Protein AF-A0A914F4P0-F1 (afdb_monomer_lite)

Structure (mmCIF, N/CA/C/O backbone):
data_AF-A0A914F4P0-F1
#
_entry.id   AF-A0A914F4P0-F1
#
loop_
_atom_site.group_PDB
_atom_site.id
_atom_site.type_symbol
_atom_site.label_atom_id
_atom_site.label_alt_id
_atom_site.label_comp_id
_atom_site.label_asym_id
_atom_site.label_entity_id
_atom_site.label_seq_id
_atom_site.pdbx_PDB_ins_code
_atom_site.Cartn_x
_atom_site.Cartn_y
_atom_site.Cartn_z
_atom_site.occupancy
_atom_site.B_iso_or_equiv
_atom_site.auth_seq_id
_atom_site.auth_comp_id
_atom_site.auth_asym_id
_atom_site.auth_atom_id
_atom_site.pdbx_PDB_model_num
ATOM 1 N N . MET A 1 1 ? 55.898 -27.114 -26.025 1.00 49.62 1 MET A N 1
ATOM 2 C CA . MET A 1 1 ? 55.508 -25.978 -25.161 1.00 49.62 1 MET A CA 1
ATOM 3 C C . MET A 1 1 ? 54.657 -25.018 -25.985 1.00 49.62 1 MET A C 1
ATOM 5 O O . MET A 1 1 ? 54.985 -24.836 -27.149 1.00 49.62 1 MET A O 1
ATOM 9 N N . ASN A 1 2 ? 53.605 -24.449 -25.381 1.00 44.84 2 ASN A N 1
ATOM 10 C CA . ASN A 1 2 ? 52.835 -23.261 -25.813 1.00 44.84 2 ASN A CA 1
ATOM 11 C C . ASN A 1 2 ? 51.357 -23.479 -26.212 1.00 44.84 2 ASN A C 1
ATOM 13 O O . ASN A 1 2 ? 50.934 -23.327 -27.352 1.00 44.84 2 ASN A O 1
ATOM 17 N N . SER A 1 3 ? 50.579 -23.814 -25.178 1.00 50.69 3 SER A N 1
ATOM 18 C CA . SER A 1 3 ? 49.485 -22.977 -24.652 1.00 50.69 3 SER A CA 1
ATOM 19 C C . SER A 1 3 ? 48.343 -22.584 -25.594 1.00 50.69 3 SER A C 1
ATOM 21 O O . SER A 1 3 ? 48.181 -21.426 -25.973 1.00 50.69 3 SER A O 1
ATOM 23 N N . ARG A 1 4 ? 47.445 -23.541 -25.844 1.00 62.34 4 ARG A N 1
ATOM 24 C CA . ARG A 1 4 ? 46.063 -23.278 -26.270 1.00 62.34 4 ARG A CA 1
ATOM 25 C C . ARG A 1 4 ? 45.246 -22.724 -25.101 1.00 62.34 4 ARG A C 1
ATOM 27 O O . ARG A 1 4 ? 44.549 -23.479 -24.435 1.00 62.34 4 ARG A O 1
ATOM 34 N N . LEU A 1 5 ? 45.294 -21.421 -24.857 1.00 58.06 5 LEU A N 1
ATOM 35 C CA . LEU A 1 5 ? 44.332 -20.766 -23.967 1.00 58.06 5 LEU A CA 1
ATOM 36 C C . LEU A 1 5 ? 43.845 -19.472 -24.614 1.00 58.06 5 LEU A C 1
ATOM 38 O O . LEU A 1 5 ? 44.157 -18.365 -24.191 1.00 58.06 5 LEU A O 1
ATOM 42 N N . ALA A 1 6 ? 43.051 -19.637 -25.672 1.00 58.59 6 ALA A N 1
ATOM 43 C CA . ALA A 1 6 ? 42.149 -18.591 -26.119 1.00 58.59 6 ALA A CA 1
ATOM 44 C C . ALA A 1 6 ? 41.120 -18.375 -25.001 1.00 58.59 6 ALA A C 1
ATOM 46 O O . ALA A 1 6 ? 40.182 -19.159 -24.842 1.00 58.59 6 ALA A O 1
ATOM 47 N N . LEU A 1 7 ? 41.343 -17.339 -24.193 1.00 57.91 7 LEU A N 1
ATOM 48 C CA . LEU A 1 7 ? 40.435 -16.872 -23.155 1.00 57.91 7 LEU A CA 1
ATOM 49 C C . LEU A 1 7 ? 39.109 -16.465 -23.819 1.00 57.91 7 LEU A C 1
ATOM 51 O O . LEU A 1 7 ? 38.919 -15.322 -24.234 1.00 57.91 7 LEU A O 1
ATOM 55 N N . ARG A 1 8 ? 38.189 -17.424 -23.969 1.00 57.84 8 ARG A N 1
ATOM 56 C CA . ARG A 1 8 ? 36.806 -17.156 -24.364 1.00 57.84 8 ARG A CA 1
ATOM 57 C C . ARG A 1 8 ? 36.180 -16.304 -23.265 1.00 57.84 8 ARG A C 1
ATOM 59 O O . ARG A 1 8 ? 35.688 -16.831 -22.273 1.00 57.84 8 ARG A O 1
ATOM 66 N N . ARG A 1 9 ? 36.163 -14.983 -23.463 1.00 58.06 9 ARG A N 1
ATOM 67 C CA . ARG A 1 9 ? 35.166 -14.112 -22.837 1.00 58.06 9 ARG A CA 1
ATOM 68 C C . ARG A 1 9 ? 33.803 -14.706 -23.188 1.00 58.06 9 ARG A C 1
ATOM 70 O O . ARG A 1 9 ? 33.377 -14.627 -24.338 1.00 58.06 9 ARG A O 1
ATOM 77 N N . GLN A 1 10 ? 33.146 -15.352 -22.230 1.00 52.41 10 GLN A N 1
ATOM 78 C CA . GLN A 1 10 ? 31.729 -15.659 -22.354 1.00 52.41 10 GLN A CA 1
ATOM 79 C C . GLN A 1 10 ? 30.998 -14.315 -22.346 1.00 52.41 10 GLN A C 1
ATOM 81 O O . GLN A 1 10 ? 30.637 -13.799 -21.294 1.00 52.41 10 GLN A O 1
ATOM 86 N N . LEU A 1 11 ? 30.815 -13.715 -23.527 1.00 53.78 11 LEU A N 1
ATOM 87 C CA . LEU A 1 11 ? 29.726 -12.767 -23.713 1.00 53.78 11 LEU A CA 1
ATOM 88 C C . LEU A 1 11 ? 28.470 -13.498 -23.243 1.00 53.78 11 LEU A C 1
ATOM 90 O O . LEU A 1 11 ? 28.203 -14.602 -23.729 1.00 53.78 11 LEU A O 1
ATOM 94 N N . ALA A 1 12 ? 27.739 -12.916 -22.291 1.00 56.47 12 ALA A N 1
ATOM 95 C CA . ALA A 1 12 ? 26.400 -13.369 -21.958 1.00 56.47 12 ALA A CA 1
ATOM 96 C C . ALA A 1 12 ? 25.636 -13.465 -23.280 1.00 56.47 12 ALA A C 1
ATOM 98 O O . ALA A 1 12 ? 25.359 -12.453 -23.925 1.00 56.47 12 ALA A O 1
ATOM 99 N N . LYS A 1 13 ? 25.420 -14.694 -23.759 1.00 52.34 13 LYS A N 1
ATOM 100 C CA . LYS A 1 13 ? 24.698 -14.912 -25.003 1.00 52.34 13 LYS A CA 1
ATOM 101 C C . LYS A 1 13 ? 23.307 -14.354 -24.751 1.00 52.34 13 LYS A C 1
ATOM 103 O O . LYS A 1 13 ? 22.617 -14.849 -23.864 1.00 52.34 13 LYS A O 1
ATOM 108 N N . PHE A 1 14 ? 22.923 -13.325 -25.501 1.00 57.78 14 PHE A N 1
ATOM 109 C CA . PHE A 1 14 ? 21.533 -12.912 -25.618 1.00 57.78 14 PHE A CA 1
ATOM 110 C C . PHE A 1 14 ? 20.800 -14.120 -26.211 1.00 57.78 14 PHE A C 1
ATOM 112 O O . PHE A 1 14 ? 20.841 -14.357 -27.417 1.00 57.78 14 PHE A O 1
ATOM 119 N N . GLN A 1 15 ? 20.269 -14.989 -25.352 1.00 56.91 15 GLN A N 1
ATOM 120 C CA . GLN A 1 15 ? 19.452 -16.100 -25.804 1.00 56.91 15 GLN A CA 1
ATOM 121 C C . GLN A 1 15 ? 18.142 -15.470 -26.259 1.00 56.91 15 GLN A C 1
ATOM 123 O O . GLN A 1 15 ? 17.414 -14.905 -25.444 1.00 56.91 15 GLN A O 1
ATOM 128 N N . GLY A 1 16 ? 17.899 -15.481 -27.571 1.00 59.16 16 GLY A N 1
ATOM 129 C CA . GLY A 1 16 ? 16.619 -15.065 -28.126 1.00 59.16 16 GLY A CA 1
ATOM 130 C C . GLY A 1 16 ? 15.507 -15.819 -27.407 1.00 59.16 16 GLY A C 1
ATOM 131 O O . GLY A 1 16 ? 15.578 -17.037 -27.249 1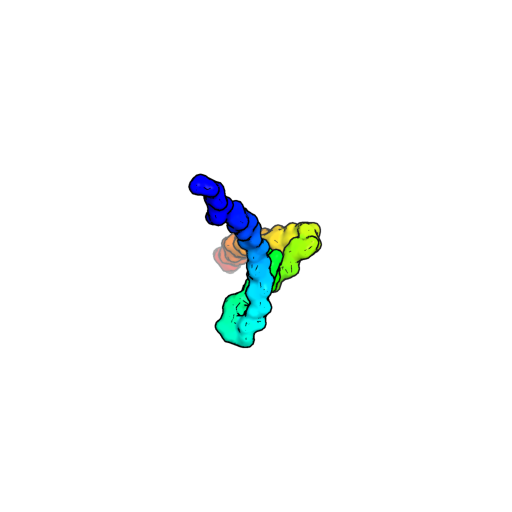.00 59.16 16 GLY A O 1
ATOM 132 N N . GLN A 1 17 ? 14.530 -15.074 -26.908 1.00 60.81 17 GLN A N 1
ATOM 133 C CA . GLN A 1 17 ? 13.379 -15.604 -26.195 1.00 60.81 17 GLN A CA 1
ATOM 134 C C . GLN A 1 17 ? 12.682 -16.659 -27.066 1.00 60.81 17 GLN A C 1
ATOM 136 O O . GLN A 1 17 ? 12.258 -16.363 -28.182 1.00 60.81 17 GLN A O 1
ATOM 141 N N . THR A 1 18 ? 12.605 -17.903 -26.593 1.00 64.00 18 THR A N 1
ATOM 142 C CA . THR A 1 18 ? 11.874 -18.965 -27.297 1.00 64.00 18 THR A CA 1
ATOM 143 C C . THR A 1 18 ? 10.379 -18.870 -26.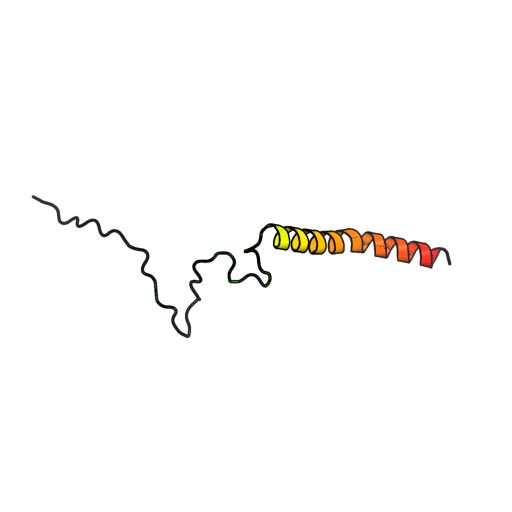965 1.00 64.00 18 THR A C 1
ATOM 145 O O . THR A 1 18 ? 10.040 -18.419 -25.868 1.00 64.00 18 THR A O 1
ATOM 148 N N . PRO A 1 19 ? 9.461 -19.307 -27.854 1.00 62.91 19 PRO A N 1
ATOM 149 C CA . PRO A 1 19 ? 8.012 -19.211 -27.616 1.00 62.91 19 PRO A CA 1
ATOM 150 C C . PRO A 1 19 ? 7.532 -19.912 -26.336 1.00 62.91 19 PRO A C 1
ATOM 152 O O . PRO A 1 19 ? 6.471 -19.595 -25.812 1.00 62.91 19 PRO A O 1
ATOM 155 N N . THR A 1 20 ? 8.321 -20.864 -25.836 1.00 66.69 20 THR A N 1
ATOM 156 C CA . THR A 1 20 ? 8.039 -21.679 -24.649 1.00 66.69 20 THR A CA 1
ATOM 157 C C . THR A 1 20 ? 9.091 -21.511 -23.543 1.00 66.69 20 THR A C 1
ATOM 159 O O . THR A 1 20 ? 9.110 -22.290 -22.593 1.00 66.69 20 THR A O 1
ATOM 162 N N . GLY A 1 21 ? 10.008 -20.547 -23.672 1.00 59.00 21 GLY A N 1
ATOM 163 C CA . GLY A 1 21 ? 11.093 -20.312 -22.717 1.00 59.00 21 GLY A CA 1
ATOM 164 C C . GLY A 1 21 ? 10.763 -19.239 -21.686 1.00 59.00 21 GLY A C 1
ATOM 165 O O . GLY A 1 21 ? 9.912 -18.377 -21.904 1.00 59.00 21 GLY A O 1
ATOM 166 N N . PHE A 1 22 ? 11.478 -19.249 -20.559 1.00 63.75 22 PHE A N 1
ATOM 167 C CA . PHE A 1 22 ? 11.417 -18.135 -19.617 1.00 63.75 22 PHE A CA 1
ATOM 168 C C . PHE A 1 22 ? 11.870 -16.849 -20.315 1.00 63.75 22 PHE A C 1
ATOM 170 O O . PHE A 1 22 ? 12.972 -16.773 -20.855 1.00 63.75 22 PHE A O 1
ATOM 177 N N . VAL A 1 23 ? 11.017 -15.823 -20.280 1.00 60.94 23 VAL A N 1
ATOM 178 C CA . VAL A 1 23 ? 11.342 -14.490 -20.792 1.00 60.94 23 VAL A CA 1
ATOM 179 C C . VAL A 1 23 ? 12.514 -13.935 -19.990 1.00 60.94 23 VAL A C 1
ATOM 181 O O . VAL A 1 23 ? 12.348 -13.522 -18.842 1.00 60.94 23 VAL A O 1
ATOM 184 N N . HIS A 1 24 ? 13.720 -13.924 -20.546 1.00 59.75 24 HIS A N 1
ATOM 185 C CA . HIS A 1 24 ? 14.838 -13.203 -19.944 1.00 59.75 24 HIS A CA 1
ATOM 186 C C . HIS A 1 24 ? 14.664 -11.703 -20.204 1.00 59.75 24 HIS A C 1
ATOM 188 O O . HIS A 1 24 ? 15.445 -11.084 -20.919 1.00 59.75 24 HIS A O 1
ATOM 194 N N . ASP A 1 25 ? 13.625 -11.108 -19.615 1.00 58.72 25 ASP A N 1
ATOM 195 C CA . ASP A 1 25 ? 13.532 -9.661 -19.497 1.00 58.72 25 ASP A CA 1
ATOM 196 C C . ASP A 1 25 ? 14.731 -9.229 -18.660 1.00 58.72 25 ASP A C 1
ATOM 198 O O . ASP A 1 25 ? 14.783 -9.500 -17.458 1.00 58.72 25 ASP A O 1
ATOM 202 N N . GLY A 1 26 ? 15.710 -8.578 -19.289 1.00 55.81 26 GLY A N 1
ATOM 203 C CA . GLY A 1 26 ? 16.906 -8.011 -18.653 1.00 55.81 26 GLY A CA 1
ATOM 204 C C . GLY A 1 26 ? 16.613 -6.881 -17.655 1.00 55.81 26 GLY A C 1
ATOM 205 O O . GLY A 1 26 ? 17.451 -6.015 -17.434 1.00 55.81 26 GLY A O 1
ATOM 206 N N . TRP A 1 27 ? 15.417 -6.866 -17.070 1.00 56.94 27 TRP A N 1
ATOM 207 C CA . TRP A 1 27 ? 14.879 -5.833 -16.209 1.00 56.94 27 TRP A CA 1
ATOM 208 C C . TRP A 1 27 ? 14.253 -6.511 -14.993 1.00 56.94 27 TRP A C 1
ATOM 210 O O . TRP A 1 27 ? 13.200 -7.144 -15.091 1.00 56.94 27 TRP A O 1
ATOM 220 N N . ALA A 1 28 ? 14.879 -6.337 -13.825 1.00 66.75 28 ALA A N 1
ATOM 221 C CA . ALA A 1 28 ? 14.414 -6.847 -12.527 1.00 66.75 28 ALA A CA 1
ATOM 222 C C . ALA A 1 28 ? 12.968 -6.434 -12.168 1.00 66.75 28 ALA A C 1
ATOM 224 O O . ALA A 1 28 ? 12.379 -6.938 -11.220 1.00 66.75 28 ALA A O 1
ATOM 225 N N . THR A 1 29 ? 12.389 -5.515 -12.935 1.00 72.38 29 THR A N 1
ATOM 226 C CA . THR A 1 29 ? 11.122 -4.847 -12.674 1.00 72.38 29 THR A CA 1
ATOM 227 C C . THR A 1 29 ? 10.027 -5.177 -13.692 1.00 72.38 29 THR A C 1
ATOM 229 O O . THR A 1 29 ? 8.880 -4.802 -13.470 1.00 72.38 29 THR A O 1
ATOM 232 N N . SER A 1 30 ? 10.341 -5.909 -14.772 1.00 71.31 30 SER A N 1
ATOM 233 C CA . SER A 1 30 ? 9.401 -6.203 -15.876 1.00 71.31 30 SER A CA 1
ATOM 234 C C . SER A 1 30 ? 8.205 -7.069 -15.458 1.00 71.31 30 SER A C 1
ATOM 236 O O . SER A 1 30 ? 7.139 -7.022 -16.060 1.00 71.31 30 SER A O 1
ATOM 238 N N . ARG A 1 31 ? 8.364 -7.850 -14.385 1.00 79.38 31 ARG A N 1
ATOM 239 C CA . ARG A 1 31 ? 7.351 -8.797 -13.890 1.00 79.38 31 ARG A CA 1
ATOM 240 C C . ARG A 1 31 ? 6.453 -8.233 -12.793 1.00 79.38 31 ARG A C 1
ATOM 242 O O . ARG A 1 31 ? 5.567 -8.937 -12.315 1.00 79.38 31 ARG A O 1
ATOM 249 N N . LEU A 1 32 ? 6.710 -7.010 -12.332 1.00 86.19 32 LEU A N 1
ATOM 250 C CA . LEU A 1 32 ? 5.920 -6.420 -11.258 1.00 86.19 32 LEU A CA 1
ATOM 251 C C . LEU A 1 32 ? 4.581 -5.928 -11.827 1.00 86.19 32 LEU A C 1
ATOM 253 O O . LEU A 1 32 ? 4.578 -5.249 -12.854 1.00 86.19 32 LEU A O 1
ATOM 257 N N . PRO A 1 33 ? 3.446 -6.172 -11.146 1.00 88.88 33 PRO A N 1
ATOM 258 C CA . PRO A 1 33 ? 2.136 -5.675 -11.577 1.00 88.88 33 PRO A CA 1
ATOM 259 C C . PRO A 1 33 ? 1.975 -4.156 -11.363 1.00 88.88 33 PRO A C 1
ATOM 261 O O . PRO A 1 33 ? 0.875 -3.615 -11.437 1.00 88.88 33 PRO A O 1
ATOM 264 N N . PHE A 1 34 ? 3.067 -3.449 -11.071 1.00 88.88 34 PHE A N 1
ATOM 265 C CA . PHE A 1 34 ? 3.117 -2.011 -10.875 1.00 88.88 34 PHE A CA 1
ATOM 266 C C . PHE A 1 34 ? 4.410 -1.441 -11.461 1.00 88.88 34 PHE A C 1
ATOM 268 O O . PHE A 1 34 ? 5.480 -2.044 -11.409 1.00 88.88 34 PHE A O 1
ATOM 275 N N . ASN A 1 35 ? 4.307 -0.236 -12.016 1.00 88.69 35 ASN A N 1
ATOM 276 C CA . ASN A 1 35 ? 5.431 0.447 -12.640 1.00 88.69 35 ASN A CA 1
ATOM 277 C C . ASN A 1 35 ? 6.354 1.070 -11.579 1.00 88.69 35 ASN A C 1
ATOM 279 O O . ASN A 1 35 ? 5.901 1.838 -10.730 1.00 88.69 35 ASN A O 1
ATOM 283 N N . VAL A 1 36 ? 7.652 0.783 -11.679 1.00 89.81 36 VAL A N 1
ATOM 284 C CA . VAL A 1 36 ? 8.704 1.284 -10.775 1.00 89.81 36 VAL A CA 1
ATOM 285 C C . VAL A 1 36 ? 9.719 2.209 -11.460 1.00 89.81 36 VAL A C 1
ATOM 287 O O . VAL A 1 36 ? 10.687 2.639 -10.839 1.00 89.81 36 VAL A O 1
ATOM 290 N N . ARG A 1 37 ? 9.517 2.542 -12.743 1.00 89.38 37 ARG A N 1
ATOM 291 C CA . ARG A 1 37 ? 10.434 3.390 -13.527 1.00 89.38 37 ARG A CA 1
ATOM 292 C C . ARG A 1 37 ? 10.509 4.819 -12.985 1.00 89.38 37 ARG A C 1
ATOM 294 O O . ARG A 1 37 ? 11.568 5.436 -13.030 1.00 89.38 37 ARG A O 1
ATOM 301 N N . ASN A 1 38 ? 9.398 5.349 -12.471 1.00 92.94 38 ASN A N 1
ATOM 302 C CA . ASN A 1 38 ? 9.360 6.645 -11.798 1.00 92.94 38 ASN A CA 1
ATOM 303 C C . ASN A 1 38 ? 9.376 6.438 -10.278 1.00 92.94 38 ASN A C 1
ATOM 305 O O . ASN A 1 38 ? 8.366 6.044 -9.693 1.00 92.94 38 ASN A O 1
ATOM 309 N N . LYS A 1 39 ? 10.511 6.758 -9.643 1.00 92.94 39 LYS A N 1
ATOM 310 C CA . LYS A 1 39 ? 10.725 6.572 -8.200 1.00 92.94 39 LYS A CA 1
ATOM 311 C C . LYS A 1 39 ? 9.706 7.301 -7.321 1.00 92.94 39 LYS A C 1
ATOM 313 O O . LYS A 1 39 ? 9.304 6.762 -6.298 1.00 92.94 39 LYS A O 1
ATOM 318 N N . TRP A 1 40 ? 9.250 8.487 -7.728 1.00 96.69 40 TRP A N 1
ATOM 319 C CA . TRP A 1 40 ? 8.290 9.275 -6.952 1.00 96.69 40 TRP A CA 1
ATOM 320 C C . TRP A 1 40 ? 6.880 8.708 -7.064 1.00 96.69 40 TRP A C 1
ATOM 322 O O . TRP A 1 40 ? 6.206 8.521 -6.056 1.00 96.69 40 TRP A O 1
ATOM 332 N N . ALA A 1 41 ? 6.459 8.356 -8.281 1.00 95.12 41 ALA A N 1
ATOM 333 C CA . ALA A 1 41 ? 5.173 7.695 -8.488 1.00 95.12 41 ALA A CA 1
ATOM 334 C C . ALA A 1 41 ? 5.120 6.333 -7.776 1.00 95.12 41 ALA A C 1
ATOM 336 O O . ALA A 1 41 ? 4.090 5.973 -7.207 1.00 95.12 41 ALA A O 1
ATOM 337 N N . PHE A 1 42 ? 6.233 5.595 -7.775 1.00 95.25 42 PHE A N 1
ATOM 338 C CA . PHE A 1 42 ? 6.354 4.347 -7.032 1.00 95.25 42 PHE A CA 1
ATOM 339 C C . PHE A 1 42 ? 6.273 4.570 -5.519 1.00 95.25 42 PHE A C 1
ATOM 341 O O . PHE A 1 42 ? 5.479 3.900 -4.867 1.00 95.25 42 PHE A O 1
ATOM 348 N N . ALA A 1 43 ? 7.013 5.540 -4.974 1.00 96.94 43 ALA A N 1
ATOM 349 C CA . ALA A 1 43 ? 6.971 5.861 -3.549 1.00 96.94 43 ALA A CA 1
ATOM 350 C C . ALA A 1 43 ? 5.550 6.215 -3.088 1.00 96.94 43 ALA A C 1
ATOM 352 O O . ALA A 1 43 ? 5.084 5.678 -2.090 1.00 96.94 43 ALA A O 1
ATOM 353 N N . ILE A 1 44 ? 4.822 7.034 -3.854 1.00 97.56 44 ILE A N 1
ATOM 354 C CA . ILE A 1 44 ? 3.427 7.376 -3.541 1.00 97.56 44 ILE A CA 1
ATOM 355 C C . ILE A 1 44 ? 2.548 6.118 -3.516 1.00 97.56 44 ILE A C 1
ATOM 357 O O . ILE A 1 44 ? 1.813 5.903 -2.554 1.00 97.56 44 ILE A O 1
ATOM 361 N N . LYS A 1 45 ? 2.637 5.261 -4.542 1.00 96.19 45 LYS A N 1
ATOM 362 C CA . LYS A 1 45 ? 1.855 4.013 -4.612 1.00 96.19 45 LYS A CA 1
ATOM 363 C C . LYS A 1 45 ? 2.178 3.070 -3.453 1.00 96.19 45 LYS A C 1
ATOM 365 O O . LYS A 1 45 ? 1.259 2.524 -2.850 1.00 96.19 45 LYS A O 1
ATOM 370 N N . ALA A 1 46 ? 3.460 2.900 -3.139 1.00 96.50 46 ALA A N 1
ATOM 371 C CA . ALA A 1 46 ? 3.918 2.039 -2.056 1.00 96.50 46 ALA A CA 1
ATOM 372 C C . ALA A 1 46 ? 3.429 2.553 -0.694 1.00 96.50 46 ALA A C 1
ATOM 374 O O . ALA A 1 46 ? 2.863 1.785 0.083 1.00 96.50 46 ALA A O 1
ATOM 375 N N . THR A 1 47 ? 3.569 3.857 -0.435 1.00 98.06 47 THR A N 1
ATOM 376 C CA . THR A 1 47 ? 3.094 4.487 0.802 1.00 98.06 47 THR A CA 1
ATOM 377 C C . THR A 1 47 ? 1.586 4.352 0.956 1.00 98.06 47 THR A C 1
ATOM 379 O O . THR A 1 47 ? 1.137 3.964 2.026 1.00 98.06 47 THR A O 1
ATOM 382 N N . LEU A 1 48 ? 0.797 4.610 -0.093 1.00 97.75 48 LEU A N 1
ATOM 383 C CA . LEU A 1 48 ? -0.661 4.458 -0.030 1.00 97.75 48 LEU A CA 1
ATOM 384 C C . LEU A 1 48 ? -1.073 3.011 0.256 1.00 97.75 48 LEU A C 1
ATOM 386 O O . LEU A 1 48 ? -1.903 2.774 1.129 1.00 97.75 48 LEU A O 1
ATOM 390 N N . PHE A 1 49 ? -0.470 2.047 -0.442 1.00 97.06 49 PHE A N 1
ATOM 391 C CA . PHE A 1 49 ? -0.761 0.629 -0.241 1.00 97.06 49 PHE A CA 1
ATOM 392 C C . PHE A 1 49 ? -0.493 0.190 1.207 1.00 97.06 49 PHE A C 1
ATOM 394 O O . PHE A 1 49 ? -1.342 -0.441 1.836 1.00 97.06 49 PHE A O 1
ATOM 401 N N . LEU A 1 50 ? 0.659 0.579 1.761 1.00 97.75 50 LEU A N 1
ATOM 402 C CA . LEU A 1 50 ? 1.032 0.246 3.135 1.00 97.75 50 LEU A CA 1
ATOM 403 C C . LEU A 1 50 ? 0.199 1.010 4.169 1.00 97.75 50 LEU A C 1
ATOM 405 O O . LEU A 1 50 ? -0.231 0.415 5.153 1.00 97.75 50 LEU A O 1
ATOM 409 N N . ALA A 1 51 ? -0.064 2.299 3.946 1.00 98.12 51 ALA A N 1
ATOM 410 C CA . ALA A 1 51 ? -0.848 3.126 4.858 1.00 98.12 51 ALA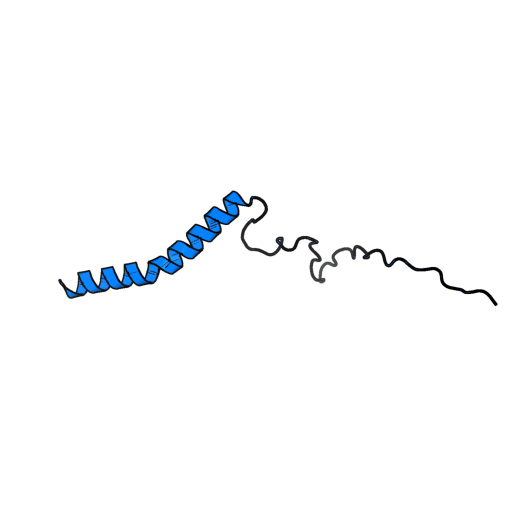 A CA 1
ATOM 411 C C . ALA A 1 51 ? -2.276 2.593 5.011 1.00 98.12 51 ALA A C 1
ATOM 413 O O . ALA A 1 51 ? -2.764 2.497 6.134 1.00 98.12 51 ALA A O 1
ATOM 414 N N . ILE A 1 52 ? -2.917 2.178 3.912 1.00 97.81 52 ILE A N 1
ATOM 415 C CA . ILE A 1 52 ? -4.262 1.586 3.949 1.00 97.81 52 ILE A CA 1
ATOM 416 C C . ILE A 1 52 ? -4.258 0.294 4.773 1.00 97.81 52 ILE A C 1
ATOM 418 O O . ILE A 1 52 ? -5.087 0.141 5.668 1.00 97.81 52 ILE A O 1
ATOM 422 N N . GLY A 1 53 ? -3.310 -0.615 4.519 1.00 96.38 53 GLY A N 1
ATOM 423 C CA . GLY A 1 53 ? -3.198 -1.864 5.279 1.00 96.38 53 GLY A CA 1
ATOM 424 C C . GLY A 1 53 ? -2.899 -1.635 6.763 1.00 96.38 53 GLY A C 1
ATOM 425 O O . GLY A 1 53 ? -3.469 -2.310 7.617 1.00 96.38 53 GLY A O 1
ATOM 426 N N . PHE A 1 54 ? -2.057 -0.648 7.077 1.00 97.62 54 PHE A N 1
ATOM 427 C CA . PHE A 1 54 ? -1.719 -0.286 8.452 1.00 97.62 54 PHE A CA 1
ATOM 428 C C . PHE A 1 54 ? -2.904 0.340 9.201 1.00 97.62 54 PHE A C 1
ATOM 430 O O . PHE A 1 54 ? -3.122 0.017 10.364 1.00 97.62 54 PHE A O 1
ATOM 437 N N . TRP A 1 55 ? -3.685 1.210 8.549 1.00 97.62 55 TRP A N 1
ATOM 438 C CA . TRP A 1 55 ? -4.824 1.903 9.170 1.00 97.62 55 TRP A CA 1
ATOM 439 C C . TRP A 1 55 ? -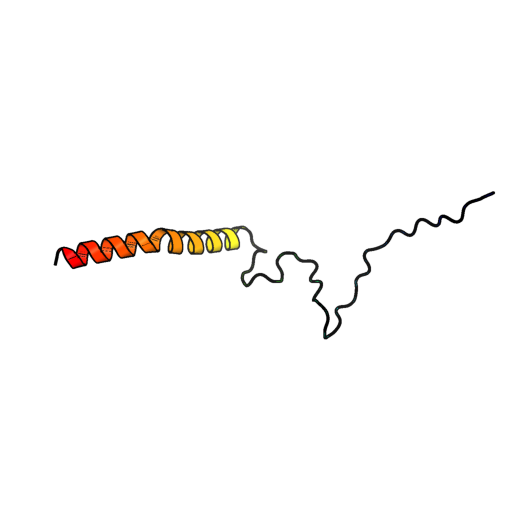6.074 1.027 9.299 1.00 97.62 55 TRP A C 1
ATOM 441 O O . TRP A 1 55 ? -6.879 1.252 10.203 1.00 97.62 55 TRP A O 1
ATOM 451 N N . ALA A 1 56 ? -6.235 0.022 8.433 1.00 97.31 56 ALA A N 1
ATOM 452 C CA . ALA A 1 56 ? -7.400 -0.861 8.404 1.00 97.31 56 ALA A CA 1
ATOM 453 C C . ALA A 1 56 ? -7.840 -1.400 9.785 1.00 97.31 56 ALA A C 1
ATOM 455 O O . ALA A 1 56 ? -9.009 -1.207 10.130 1.00 97.31 56 ALA A O 1
ATOM 456 N N . PRO A 1 57 ? -6.973 -2.020 10.616 1.00 97.50 57 PRO A N 1
ATOM 457 C CA . PRO A 1 57 ? -7.401 -2.533 11.918 1.00 97.50 57 PRO A CA 1
ATOM 458 C C . PRO A 1 57 ? -7.890 -1.436 12.873 1.00 97.50 57 PRO A C 1
ATOM 460 O O . PRO A 1 57 ? -8.850 -1.664 13.604 1.00 97.50 57 PRO A O 1
ATOM 463 N N . PHE A 1 58 ? -7.295 -0.240 12.854 1.00 97.38 58 PHE A N 1
ATOM 464 C CA . PHE A 1 58 ? -7.705 0.865 13.731 1.00 97.38 58 PHE A CA 1
ATOM 465 C C . PHE A 1 58 ? -9.097 1.385 13.374 1.00 97.38 58 PHE A C 1
ATOM 467 O O . PHE A 1 58 ? -9.923 1.580 14.263 1.00 97.38 58 PHE A O 1
ATOM 474 N N . ILE A 1 59 ? -9.38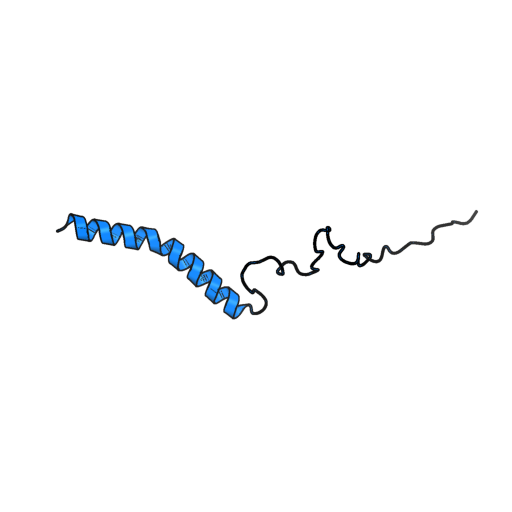0 1.526 12.076 1.00 97.12 59 ILE A N 1
ATOM 475 C CA . ILE A 1 59 ? -10.707 1.916 11.580 1.00 97.12 59 ILE A CA 1
ATOM 476 C C . ILE A 1 59 ? -11.753 0.874 11.990 1.00 97.12 59 ILE A C 1
ATOM 478 O O . ILE A 1 59 ? -12.844 1.227 12.437 1.00 97.12 59 ILE A O 1
ATOM 482 N N . VAL A 1 60 ? -11.421 -0.417 11.878 1.00 97.75 60 VAL A N 1
ATOM 483 C CA . VAL A 1 60 ? -12.314 -1.504 12.304 1.00 97.75 60 VAL A CA 1
ATOM 484 C C . VAL A 1 60 ? -12.581 -1.436 13.806 1.00 97.75 60 VAL A C 1
ATOM 486 O O . VAL A 1 60 ? -13.737 -1.526 14.212 1.00 97.75 60 VAL A O 1
ATOM 489 N N . VAL A 1 61 ? -11.551 -1.251 14.635 1.00 97.6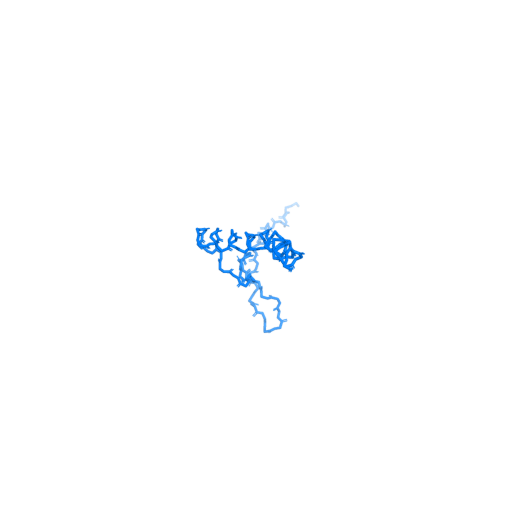9 61 VAL A N 1
ATOM 490 C CA . VAL A 1 61 ? -11.714 -1.123 16.092 1.00 97.69 61 VAL A CA 1
ATOM 491 C C . VAL A 1 61 ? -12.591 0.075 16.442 1.00 97.69 61 VAL A C 1
ATOM 493 O O . VAL A 1 61 ? -13.535 -0.071 17.214 1.00 97.69 61 VAL A O 1
ATOM 496 N N . GLU A 1 62 ? -12.333 1.238 15.847 1.00 96.50 62 GLU A N 1
ATOM 497 C CA . GLU A 1 62 ? -13.138 2.437 16.071 1.00 96.50 62 GLU A CA 1
ATOM 498 C C . GLU A 1 62 ? -14.608 2.210 15.696 1.00 96.50 62 GLU A C 1
ATOM 500 O O . GLU A 1 62 ? -15.512 2.575 16.451 1.00 96.50 62 GLU A O 1
ATOM 505 N N . TYR A 1 63 ? -14.852 1.555 14.561 1.00 97.06 63 TYR A N 1
ATOM 506 C CA . TYR A 1 63 ? -16.197 1.178 14.145 1.00 97.06 63 TYR A CA 1
ATOM 507 C C . TYR A 1 63 ? -16.878 0.257 15.168 1.00 97.06 63 TYR A C 1
ATOM 509 O O . TYR A 1 63 ? -18.027 0.501 15.537 1.00 97.06 63 TYR A O 1
ATOM 517 N N . GLN A 1 64 ? -16.176 -0.764 15.670 1.00 96.81 64 GLN A N 1
ATOM 518 C CA . GLN A 1 64 ? -16.734 -1.681 16.669 1.00 96.81 64 GLN A CA 1
ATOM 519 C C . GLN A 1 64 ? -17.019 -0.981 18.002 1.00 96.81 64 GLN A C 1
ATOM 521 O O . GLN A 1 64 ? -18.066 -1.226 18.594 1.00 96.81 64 GLN A O 1
ATOM 526 N N . LEU A 1 65 ? -16.146 -0.078 18.457 1.00 97.25 65 LEU A N 1
ATOM 527 C CA . LEU A 1 65 ? -16.359 0.697 19.685 1.00 97.25 65 LEU A CA 1
ATOM 528 C C . LEU A 1 65 ? -17.575 1.622 19.574 1.00 97.25 65 LEU A C 1
ATOM 530 O O . LEU A 1 65 ? -18.403 1.669 20.480 1.00 97.25 65 LEU A O 1
ATOM 534 N N . ARG A 1 66 ? -17.713 2.328 18.445 1.00 96.25 66 ARG A N 1
ATOM 535 C CA . ARG A 1 66 ? -18.885 3.176 18.174 1.00 96.25 66 ARG A CA 1
ATOM 536 C C . ARG A 1 66 ? -20.168 2.352 18.145 1.00 96.25 66 ARG A C 1
ATOM 538 O O . ARG A 1 66 ? -21.163 2.784 18.709 1.00 96.25 66 ARG A O 1
ATOM 545 N N . LYS A 1 67 ? -20.125 1.171 17.524 1.00 95.50 67 LYS A N 1
ATOM 546 C CA . LYS A 1 67 ? -21.259 0.244 17.460 1.00 95.50 67 LYS A CA 1
ATOM 547 C C . LYS A 1 67 ? -21.621 -0.343 18.829 1.00 95.50 67 LYS A C 1
ATOM 549 O O . LYS A 1 67 ? -22.796 -0.535 19.089 1.00 95.50 67 LYS A O 1
ATOM 554 N N . ALA A 1 68 ? -20.643 -0.650 19.680 1.00 93.25 68 ALA A N 1
ATOM 555 C CA . ALA A 1 68 ? -20.882 -1.214 21.012 1.00 93.25 68 ALA A CA 1
ATOM 556 C C . ALA A 1 68 ? -21.437 -0.190 22.018 1.00 93.25 68 ALA A C 1
ATOM 558 O O . ALA A 1 68 ? -22.061 -0.577 22.999 1.00 93.25 68 ALA A O 1
ATOM 559 N N . ASN A 1 69 ? -21.192 1.101 21.779 1.00 88.50 69 ASN A N 1
ATOM 560 C CA . ASN A 1 69 ? -21.693 2.207 22.600 1.00 88.50 69 ASN A CA 1
ATOM 561 C C . ASN A 1 69 ? -23.056 2.757 22.130 1.00 88.50 69 ASN A C 1
ATOM 563 O O . ASN A 1 69 ? -23.513 3.765 22.672 1.00 88.50 69 ASN A O 1
ATOM 567 N N . GLN A 1 70 ? -23.666 2.146 21.110 1.00 69.00 70 GLN A N 1
ATOM 568 C CA . GLN A 1 70 ? -25.050 2.380 20.680 1.00 69.00 70 GLN A CA 1
ATOM 569 C C . GLN A 1 70 ? -25.956 1.302 21.268 1.00 69.00 70 GLN A C 1
ATOM 571 O O . GLN A 1 70 ? -27.084 1.665 21.666 1.00 69.00 70 GLN A O 1
#

Sequence (70 aa):
MNSRLALRRQLAKFQGQTPTGFVHDGWATSRLPFNVRNKWAFAIKATLFLAIGFWAPFIVVEYQLRKANQ

Radius of gyration: 26.25 Å; chains: 1; bounding box: 81×35×51 Å

Secondary structure (DSSP, 8-state):
---------------PPPTTS----S-TTTT-SS--SSHHHHHHHHHHHHHHHHHHHHHHHHHHHHHHT-

Foldseek 3Di:
DDDDDPPPPPPPPPPPDDPPDDPPPVDPCPPDPDDPPDVVVVVVVVCVVVVCVVCVVVVVVVVVVVVVVD

pLDDT: mean 79.01, std 18.37, range [44.84, 98.12]